Protein AF-A0A8S3CJJ6-F1 (afdb_monomer_lite)

pLDDT: mean 89.72, std 6.18, range [61.44, 95.69]

Structure (mmCIF, N/CA/C/O backbone):
data_AF-A0A8S3CJJ6-F1
#
_entry.id   AF-A0A8S3CJJ6-F1
#
loop_
_atom_site.group_PDB
_atom_site.id
_atom_site.type_symbol
_atom_site.label_atom_id
_atom_site.label_alt_id
_atom_site.label_comp_id
_atom_site.label_asym_id
_atom_site.label_entity_id
_atom_site.label_seq_id
_atom_site.pdbx_PDB_ins_code
_atom_site.Cartn_x
_atom_site.Cartn_y
_atom_site.Cartn_z
_atom_site.occupancy
_atom_site.B_iso_or_equiv
_atom_site.auth_seq_id
_atom_site.auth_comp_id
_atom_site.auth_asym_id
_atom_site.auth_atom_id
_atom_site.pdbx_PDB_model_num
ATOM 1 N N . GLY A 1 1 ? 1.687 -1.810 7.854 1.00 63.59 1 GLY A N 1
ATOM 2 C CA . GLY A 1 1 ? 1.380 -1.971 9.287 1.00 63.59 1 GLY A CA 1
ATOM 3 C C . GLY A 1 1 ? 1.833 -0.764 10.082 1.00 63.59 1 GLY A C 1
ATOM 4 O O . GLY A 1 1 ? 1.018 0.107 10.332 1.00 63.59 1 GLY A O 1
ATOM 5 N N . ALA A 1 2 ? 3.125 -0.676 10.411 1.00 81.38 2 ALA A N 1
ATOM 6 C CA . ALA A 1 2 ? 3.660 0.390 11.268 1.00 81.38 2 ALA A CA 1
ATOM 7 C C . ALA A 1 2 ? 3.371 1.821 10.767 1.00 81.38 2 ALA A C 1
ATOM 9 O O . ALA A 1 2 ? 2.967 2.656 11.561 1.00 81.38 2 ALA A O 1
ATOM 10 N N . ALA A 1 3 ? 3.494 2.086 9.459 1.00 86.25 3 ALA A N 1
ATOM 11 C CA . ALA A 1 3 ? 3.223 3.414 8.893 1.00 86.25 3 ALA A CA 1
ATOM 12 C C . ALA A 1 3 ? 1.761 3.870 9.082 1.00 86.25 3 ALA A C 1
ATOM 14 O O . ALA A 1 3 ? 1.521 4.983 9.529 1.00 86.25 3 ALA A O 1
ATOM 15 N N . LEU A 1 4 ? 0.789 2.983 8.832 1.00 86.75 4 LEU A N 1
ATOM 16 C CA . LEU A 1 4 ? -0.632 3.276 9.057 1.00 86.75 4 LEU A CA 1
ATOM 17 C C . LEU A 1 4 ? -0.935 3.500 10.545 1.00 86.75 4 LEU A C 1
ATOM 19 O O . LEU A 1 4 ? -1.658 4.423 10.896 1.00 86.75 4 LEU A O 1
ATOM 23 N N . ALA A 1 5 ? -0.350 2.681 11.427 1.00 86.75 5 ALA A N 1
ATOM 24 C CA . ALA A 1 5 ? -0.517 2.827 12.873 1.00 86.75 5 ALA A CA 1
ATOM 25 C C . ALA A 1 5 ? 0.110 4.125 13.415 1.00 86.75 5 ALA A C 1
ATOM 27 O O . ALA A 1 5 ? -0.391 4.692 14.379 1.00 86.75 5 ALA A O 1
ATOM 28 N N . ALA A 1 6 ? 1.174 4.615 12.773 1.00 91.88 6 ALA A N 1
ATOM 29 C CA . ALA A 1 6 ? 1.782 5.910 13.067 1.00 91.88 6 ALA A CA 1
ATOM 30 C C . ALA A 1 6 ? 0.946 7.107 12.564 1.00 91.88 6 ALA A C 1
ATOM 32 O O . ALA A 1 6 ? 1.349 8.251 12.754 1.00 91.88 6 ALA A O 1
ATOM 33 N N . GLY A 1 7 ? -0.203 6.860 11.922 1.00 88.56 7 GLY A N 1
ATOM 34 C CA . GLY A 1 7 ? -1.059 7.896 11.347 1.00 88.56 7 GLY A CA 1
ATOM 35 C C . GLY A 1 7 ? -0.571 8.419 9.995 1.00 88.56 7 GLY A C 1
ATOM 36 O O . GLY A 1 7 ? -1.069 9.439 9.524 1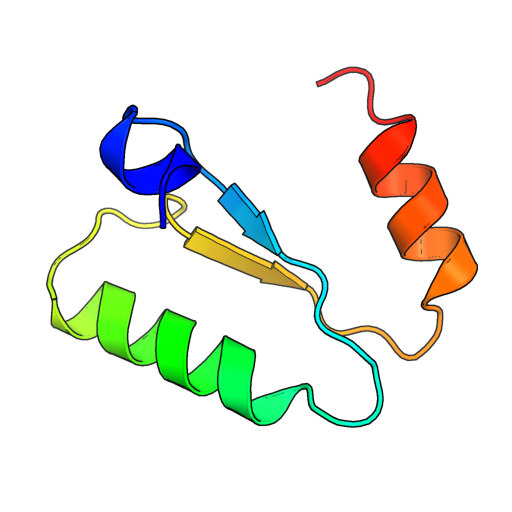.00 88.56 7 GLY A O 1
ATOM 37 N N . CYS A 1 8 ? 0.395 7.750 9.360 1.00 91.75 8 CYS A N 1
ATOM 38 C CA . CYS A 1 8 ? 0.856 8.118 8.027 1.00 91.75 8 CYS A CA 1
ATOM 39 C C . CYS A 1 8 ? -0.059 7.527 6.951 1.00 91.75 8 CYS A C 1
ATOM 41 O O . CYS A 1 8 ? -0.506 6.380 7.049 1.00 91.75 8 CYS A O 1
ATOM 43 N N . THR A 1 9 ? -0.256 8.281 5.873 1.00 92.56 9 THR A N 1
ATOM 44 C CA . THR A 1 9 ? -0.777 7.729 4.623 1.00 92.56 9 THR A CA 1
ATOM 45 C C . THR A 1 9 ? 0.317 6.927 3.922 1.00 92.56 9 THR A C 1
ATOM 47 O O . THR A 1 9 ? 1.514 7.172 4.104 1.00 92.56 9 THR A O 1
ATOM 50 N N . VAL A 1 10 ? -0.080 5.916 3.151 1.00 93.38 10 VAL A N 1
ATOM 51 C CA . VAL A 1 10 ? 0.864 5.000 2.505 1.00 93.38 10 VAL A CA 1
ATOM 52 C C . VAL A 1 10 ? 0.541 4.858 1.026 1.00 93.38 10 VAL A C 1
ATOM 54 O O . VAL A 1 10 ? -0.613 4.675 0.637 1.00 93.38 10 VAL A O 1
ATOM 57 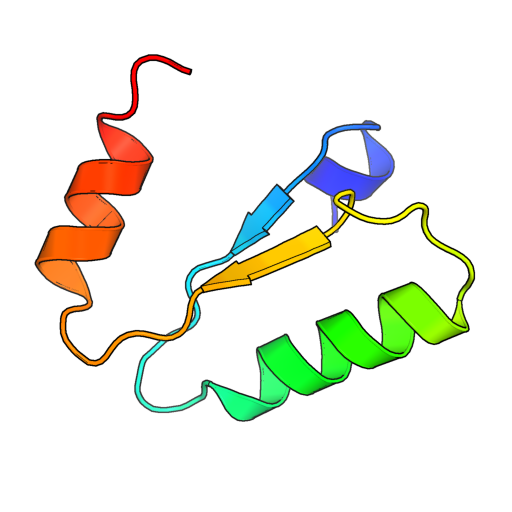N N . VAL A 1 11 ? 1.591 4.887 0.208 1.00 93.56 11 VAL A N 1
ATOM 58 C CA . VAL A 1 11 ? 1.562 4.473 -1.195 1.00 93.56 11 VAL A CA 1
ATOM 59 C C . VAL A 1 11 ? 2.413 3.212 -1.326 1.00 93.56 11 VAL A C 1
ATOM 61 O O . VAL A 1 11 ? 3.602 3.220 -1.014 1.00 93.56 11 VAL A O 1
ATOM 64 N N . VAL A 1 12 ? 1.803 2.109 -1.756 1.00 92.69 12 VAL A N 1
ATOM 65 C CA . VAL A 1 12 ? 2.450 0.801 -1.893 1.00 92.69 12 VAL A CA 1
ATOM 66 C C . VAL A 1 12 ? 2.562 0.426 -3.364 1.00 92.69 12 VAL A C 1
ATOM 68 O O . VAL A 1 12 ? 1.558 0.313 -4.063 1.00 92.69 12 VAL A O 1
ATOM 71 N N . LYS A 1 13 ? 3.783 0.145 -3.823 1.00 93.12 13 LYS A N 1
ATOM 72 C CA . LYS A 1 13 ? 4.031 -0.522 -5.107 1.00 93.12 13 LYS A CA 1
ATOM 73 C C . LYS A 1 13 ? 4.368 -1.999 -4.861 1.00 93.12 13 LYS A C 1
ATOM 75 O O . LYS A 1 13 ? 5.501 -2.282 -4.470 1.00 93.12 13 LYS A O 1
ATOM 80 N N . PRO A 1 14 ? 3.437 -2.949 -5.068 1.00 90.12 14 PRO A N 1
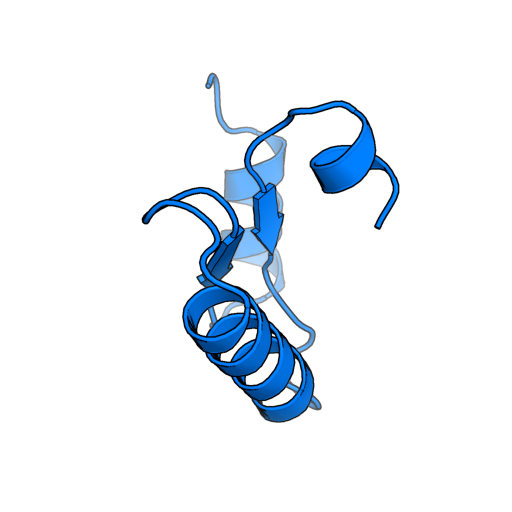ATOM 81 C CA . PRO A 1 14 ? 3.703 -4.368 -4.840 1.00 90.12 14 PRO A CA 1
ATOM 82 C C . PRO A 1 14 ? 4.686 -4.947 -5.861 1.00 90.12 14 PRO A C 1
ATOM 84 O O . PRO A 1 14 ? 4.927 -4.357 -6.919 1.00 90.12 14 PRO A O 1
ATOM 87 N N . ALA A 1 15 ? 5.243 -6.120 -5.554 1.00 87.94 15 ALA A N 1
ATOM 88 C CA . ALA A 1 15 ? 5.989 -6.906 -6.531 1.00 87.94 15 ALA A CA 1
ATOM 89 C C . ALA A 1 15 ? 5.085 -7.269 -7.721 1.00 87.94 15 ALA A C 1
ATOM 91 O O . ALA A 1 15 ? 3.882 -7.476 -7.560 1.00 87.94 15 ALA A O 1
ATOM 92 N N . GLU A 1 16 ? 5.668 -7.318 -8.916 1.00 82.81 16 GLU A N 1
ATOM 93 C CA . GLU A 1 16 ? 4.930 -7.599 -10.154 1.00 82.81 16 GLU A CA 1
ATOM 94 C C . GLU A 1 16 ? 4.352 -9.015 -10.211 1.00 82.81 16 GLU A C 1
ATOM 96 O O . GLU A 1 16 ? 3.306 -9.213 -10.821 1.00 82.81 16 GLU A O 1
ATOM 101 N N . ASP A 1 17 ? 4.972 -9.963 -9.507 1.00 83.38 17 ASP A N 1
ATOM 102 C CA . ASP A 1 17 ? 4.513 -11.352 -9.431 1.00 83.38 17 ASP A CA 1
ATOM 103 C C . ASP A 1 17 ? 3.318 -11.538 -8.483 1.00 83.38 17 ASP A C 1
ATOM 105 O O . ASP A 1 17 ? 2.562 -12.502 -8.600 1.00 83.38 17 ASP A O 1
ATOM 109 N N . THR A 1 18 ? 3.132 -10.627 -7.520 1.00 83.62 18 THR A N 1
ATOM 110 C CA . THR A 1 18 ? 2.110 -10.746 -6.464 1.00 83.62 18 THR A CA 1
ATOM 111 C C . THR A 1 18 ? 1.243 -9.486 -6.291 1.00 83.62 18 THR A C 1
ATOM 113 O O . THR A 1 18 ? 1.020 -9.021 -5.168 1.00 83.62 18 THR A O 1
ATOM 116 N N . PRO A 1 19 ? 0.672 -8.917 -7.372 1.00 84.88 19 PRO A N 1
ATOM 117 C CA . PRO A 1 19 ? -0.063 -7.656 -7.293 1.00 84.88 19 PRO A CA 1
ATOM 118 C C . PRO A 1 19 ? -1.403 -7.806 -6.558 1.00 84.88 19 PRO A C 1
ATOM 120 O O . PRO A 1 19 ? -1.829 -6.893 -5.849 1.00 84.88 19 PRO A O 1
ATOM 123 N N . TYR A 1 20 ? -2.057 -8.966 -6.680 1.00 90.69 20 TYR A N 1
ATOM 124 C CA . TYR A 1 20 ? -3.413 -9.179 -6.168 1.00 90.69 20 TYR A CA 1
ATOM 125 C C . TYR A 1 20 ? -3.503 -9.170 -4.642 1.00 90.69 20 TYR A C 1
ATOM 127 O O . TYR A 1 20 ? -4.488 -8.682 -4.098 1.00 90.69 20 TYR A O 1
ATOM 135 N N . SER A 1 21 ? -2.474 -9.640 -3.934 1.00 91.31 21 SER A N 1
ATOM 136 C CA . SER A 1 21 ? -2.483 -9.645 -2.467 1.00 91.31 21 SER A CA 1
ATOM 137 C C . SER A 1 21 ? -2.518 -8.228 -1.889 1.00 91.31 21 SER A C 1
ATOM 139 O O . SER A 1 21 ? -3.237 -7.980 -0.927 1.00 91.31 21 SER A O 1
ATOM 141 N N . CYS A 1 22 ? -1.792 -7.276 -2.487 1.00 91.06 22 CYS A N 1
ATOM 142 C CA . CYS A 1 22 ? -1.853 -5.876 -2.052 1.00 91.06 22 CYS A CA 1
ATOM 143 C C . CYS A 1 22 ? -3.182 -5.205 -2.407 1.00 91.06 22 CYS A C 1
ATOM 145 O O . CYS A 1 22 ? -3.666 -4.391 -1.624 1.00 91.06 22 CYS A O 1
ATOM 147 N N . LEU A 1 23 ? -3.784 -5.552 -3.548 1.00 92.19 23 LEU A N 1
ATOM 148 C CA . LEU A 1 23 ? -5.115 -5.056 -3.908 1.00 92.19 23 LEU A CA 1
ATOM 149 C C . LEU A 1 23 ? -6.180 -5.560 -2.927 1.00 92.19 23 LEU A C 1
ATOM 151 O O . LEU A 1 23 ? -6.950 -4.753 -2.421 1.00 92.19 23 LEU A O 1
ATOM 155 N N . ALA A 1 24 ? -6.140 -6.842 -2.551 1.00 93.75 24 ALA A N 1
ATOM 156 C CA . ALA A 1 24 ? -7.046 -7.394 -1.544 1.00 93.75 24 ALA A CA 1
ATOM 157 C C . ALA A 1 24 ? -6.916 -6.678 -0.187 1.00 93.75 24 ALA A C 1
ATOM 159 O O . ALA A 1 24 ? -7.915 -6.371 0.453 1.00 93.75 24 ALA A O 1
ATOM 160 N N . VAL A 1 25 ? -5.693 -6.349 0.244 1.00 91.75 25 VAL A N 1
ATOM 161 C CA . VAL A 1 25 ? -5.477 -5.556 1.469 1.00 91.75 25 VAL A CA 1
ATOM 162 C C . VAL A 1 25 ? -6.042 -4.138 1.335 1.00 91.75 25 VAL A C 1
ATOM 164 O O . VAL A 1 25 ? -6.575 -3.607 2.306 1.00 91.75 25 VAL A O 1
ATOM 167 N N . CYS A 1 26 ? -5.948 -3.527 0.152 1.00 92.19 26 CYS A N 1
ATOM 168 C CA . CYS A 1 26 ? -6.532 -2.212 -0.120 1.00 92.19 26 CYS A CA 1
ATOM 169 C C . CYS A 1 26 ? -8.062 -2.235 -0.010 1.00 92.19 26 CYS A C 1
ATOM 171 O O . CYS A 1 26 ? -8.646 -1.348 0.610 1.00 92.19 26 CYS A O 1
ATOM 173 N N . ASP A 1 27 ? -8.703 -3.271 -0.550 1.00 93.44 27 ASP A N 1
ATOM 174 C CA . ASP A 1 27 ? -10.156 -3.435 -0.468 1.00 93.44 27 ASP A CA 1
ATOM 175 C C . ASP A 1 27 ? -10.607 -3.691 0.975 1.00 93.44 27 ASP A C 1
ATOM 177 O O . ASP A 1 27 ? -11.502 -3.008 1.470 1.00 93.44 27 ASP A O 1
ATOM 181 N N . LEU A 1 28 ? -9.898 -4.556 1.708 1.00 93.31 28 LEU A N 1
ATOM 182 C CA . LEU A 1 28 ? -10.150 -4.775 3.136 1.00 93.31 28 LEU A CA 1
ATOM 183 C C . LEU A 1 28 ? -9.970 -3.496 3.969 1.00 93.31 28 LEU A C 1
ATOM 185 O O . LEU A 1 28 ? -10.706 -3.280 4.928 1.00 93.31 28 LEU A O 1
ATOM 189 N N . ALA A 1 29 ? -9.014 -2.628 3.621 1.00 91.50 29 ALA A N 1
ATOM 190 C CA . ALA A 1 29 ? -8.833 -1.348 4.306 1.00 91.50 29 ALA A CA 1
ATOM 191 C C . ALA A 1 29 ? -10.034 -0.411 4.092 1.00 91.50 29 ALA A C 1
ATOM 193 O O . ALA A 1 29 ? -10.467 0.251 5.037 1.00 91.50 29 ALA A O 1
ATOM 194 N N . LYS A 1 30 ? -10.612 -0.392 2.884 1.00 91.06 30 LYS A N 1
ATOM 195 C CA . LYS A 1 30 ? -11.846 0.360 2.602 1.00 91.06 30 LYS A CA 1
ATOM 196 C C . LYS A 1 30 ? -13.034 -0.205 3.375 1.00 91.06 30 LYS A C 1
ATOM 198 O O . LYS A 1 30 ? -13.768 0.557 3.997 1.00 91.06 30 LYS A O 1
ATOM 203 N N . GLU A 1 31 ? -13.193 -1.527 3.393 1.00 94.69 31 GLU A N 1
ATOM 204 C CA . GLU A 1 31 ? -14.246 -2.200 4.168 1.00 94.69 31 GLU A CA 1
ATOM 205 C C . GLU A 1 31 ? -14.115 -1.942 5.676 1.00 94.69 31 GLU A C 1
ATOM 207 O O . GLU A 1 31 ? -15.117 -1.770 6.368 1.00 94.69 31 GLU A O 1
ATOM 212 N N . ALA A 1 32 ? -12.885 -1.841 6.184 1.00 93.38 32 ALA A N 1
ATOM 213 C CA . ALA A 1 32 ? -12.598 -1.488 7.572 1.00 93.38 32 ALA A CA 1
ATOM 214 C C . ALA A 1 32 ? -12.868 -0.005 7.910 1.00 93.38 32 ALA A C 1
ATOM 216 O O . ALA A 1 32 ? -12.702 0.394 9.063 1.00 93.38 32 ALA A O 1
ATOM 217 N N . GLY A 1 33 ? -13.284 0.813 6.936 1.00 93.12 33 GLY A N 1
ATOM 218 C CA . GLY A 1 33 ? -13.650 2.216 7.136 1.00 93.12 33 GLY A CA 1
ATOM 219 C C . GLY A 1 33 ? -12.463 3.179 7.182 1.00 93.12 33 GLY A C 1
ATOM 220 O O . GLY A 1 33 ? -12.591 4.272 7.736 1.00 93.12 33 GLY A O 1
ATOM 2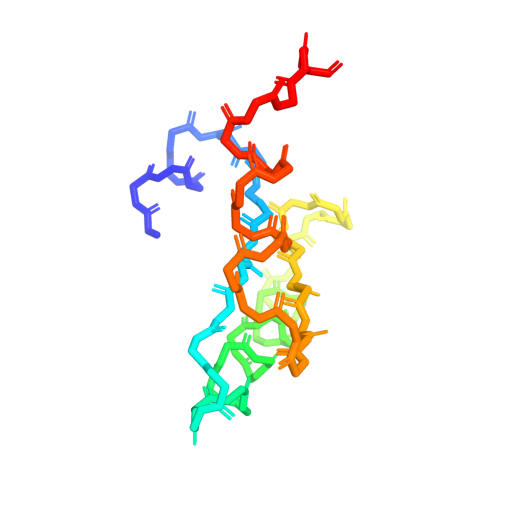21 N N . PHE A 1 34 ? -11.305 2.798 6.631 1.00 92.56 34 PHE A N 1
ATOM 222 C CA . PHE A 1 34 ? -10.194 3.739 6.492 1.00 92.56 34 PHE A CA 1
ATOM 223 C C . PHE A 1 34 ? -10.596 4.892 5.557 1.00 92.56 34 PHE A C 1
ATOM 225 O O . PHE A 1 34 ? -11.231 4.641 4.532 1.00 92.56 34 PHE A O 1
ATOM 232 N N . PRO A 1 35 ? -10.209 6.146 5.861 1.00 92.75 35 PRO A N 1
ATOM 233 C CA . PRO A 1 35 ? -10.469 7.268 4.967 1.00 92.75 35 PRO A CA 1
ATOM 234 C C . PRO A 1 35 ? -9.823 7.057 3.595 1.00 92.75 35 PRO A C 1
ATOM 236 O O . PRO A 1 35 ? -8.697 6.549 3.504 1.00 92.75 35 PRO A O 1
ATOM 239 N N . ASP A 1 36 ? -10.499 7.512 2.540 1.00 90.19 36 ASP A N 1
ATOM 240 C CA . ASP A 1 36 ? -9.963 7.485 1.180 1.00 90.19 36 ASP A CA 1
ATOM 241 C C . ASP A 1 36 ? -8.577 8.141 1.109 1.00 90.19 36 ASP A C 1
ATOM 243 O O . ASP A 1 36 ? -8.304 9.164 1.737 1.00 90.19 36 ASP A O 1
ATOM 247 N N . GLY A 1 37 ? -7.673 7.520 0.351 1.00 88.94 37 GLY A N 1
ATOM 248 C CA . GLY A 1 37 ? -6.293 7.986 0.214 1.00 88.94 37 GLY A CA 1
ATOM 249 C C . GLY A 1 37 ? -5.365 7.617 1.379 1.00 88.94 37 GLY A C 1
ATOM 250 O O . GLY A 1 37 ? -4.166 7.880 1.289 1.00 88.94 37 GLY A O 1
ATOM 251 N N . THR A 1 38 ? -5.854 6.961 2.438 1.00 93.12 38 THR A N 1
ATOM 252 C CA . THR A 1 38 ? -4.990 6.494 3.541 1.00 93.12 38 THR A CA 1
ATOM 253 C C . THR A 1 38 ? -4.063 5.358 3.108 1.00 93.12 38 THR A C 1
ATOM 255 O O . THR A 1 38 ? -2.895 5.313 3.499 1.00 93.12 38 THR A O 1
ATOM 258 N N . PHE A 1 39 ? -4.560 4.453 2.267 1.00 94.25 39 PHE A N 1
ATOM 259 C CA . PHE A 1 39 ? -3.790 3.348 1.709 1.00 94.25 39 PHE A CA 1
ATOM 260 C C . PHE A 1 39 ? -4.011 3.286 0.199 1.00 94.25 39 PHE A C 1
ATOM 262 O O . PHE A 1 39 ? -5.114 3.009 -0.264 1.00 94.25 39 PHE A O 1
ATOM 269 N N . ASN A 1 40 ? -2.958 3.560 -0.568 1.00 93.44 40 ASN A N 1
ATOM 270 C CA . ASN A 1 40 ? -2.990 3.587 -2.027 1.00 93.44 40 ASN A CA 1
ATOM 271 C C . ASN A 1 40 ? -2.071 2.503 -2.573 1.00 93.44 40 ASN A C 1
ATOM 273 O O . ASN A 1 40 ? -0.956 2.327 -2.082 1.00 93.44 40 ASN A O 1
ATOM 277 N N . VAL A 1 41 ? -2.507 1.807 -3.619 1.00 93.81 41 VAL A N 1
ATOM 278 C CA . VAL A 1 41 ? -1.721 0.750 -4.262 1.00 93.81 41 VAL A CA 1
ATOM 279 C C . VAL A 1 41 ? -1.483 1.113 -5.722 1.00 93.81 41 VAL A C 1
ATOM 281 O O . VAL A 1 41 ? -2.431 1.394 -6.450 1.00 93.81 41 VAL A O 1
ATOM 284 N N . ILE A 1 42 ? -0.221 1.085 -6.153 1.00 92.56 42 ILE A N 1
ATOM 285 C CA . ILE A 1 42 ? 0.189 1.343 -7.538 1.00 92.56 42 ILE A CA 1
ATOM 286 C C . ILE A 1 42 ? 0.810 0.072 -8.113 1.00 92.56 42 ILE A C 1
ATOM 288 O O . ILE A 1 42 ? 1.962 -0.263 -7.834 1.00 92.56 42 ILE A O 1
ATOM 292 N N . THR A 1 43 ? 0.059 -0.636 -8.949 1.00 92.44 43 THR A N 1
ATOM 293 C CA . THR A 1 43 ? 0.569 -1.778 -9.717 1.00 92.44 43 THR A CA 1
ATOM 294 C C . THR A 1 43 ? 1.241 -1.301 -11.000 1.00 92.44 43 THR A C 1
ATOM 296 O O . THR A 1 43 ? 0.716 -0.430 -11.691 1.00 92.44 43 THR A O 1
ATOM 299 N N . SER A 1 44 ? 2.386 -1.882 -11.353 1.00 89.81 44 SER A N 1
ATOM 300 C CA . SER A 1 44 ? 3.104 -1.549 -12.586 1.00 89.81 44 SER A CA 1
ATOM 301 C C . SER A 1 44 ? 3.979 -2.715 -13.028 1.00 89.81 44 SER A C 1
ATOM 303 O O . SER A 1 44 ? 4.563 -3.391 -12.183 1.00 89.81 44 SER A O 1
ATOM 305 N N . THR A 1 45 ? 4.111 -2.894 -14.342 1.00 89.00 45 THR A N 1
ATOM 306 C CA . THR A 1 45 ? 5.090 -3.792 -14.981 1.00 89.00 45 THR A CA 1
ATOM 307 C C . THR A 1 45 ? 6.482 -3.156 -15.093 1.00 89.00 45 THR A C 1
ATOM 309 O O . THR A 1 45 ? 7.450 -3.816 -15.448 1.00 89.00 45 THR A O 1
ATOM 312 N N . ARG A 1 46 ? 6.611 -1.859 -14.778 1.00 89.81 46 ARG A N 1
ATOM 313 C CA . ARG A 1 46 ? 7.867 -1.089 -14.791 1.00 89.81 46 ARG A CA 1
ATOM 314 C C . ARG A 1 46 ? 8.379 -0.898 -13.363 1.00 89.81 46 ARG A C 1
ATOM 316 O O . ARG A 1 46 ? 8.473 0.227 -12.870 1.00 89.81 46 ARG A O 1
ATOM 323 N N . SER A 1 47 ? 8.671 -2.003 -12.674 1.00 87.19 47 SER A N 1
ATOM 324 C CA . SER A 1 47 ? 8.994 -2.014 -11.238 1.00 87.19 47 SER A CA 1
ATOM 325 C C . SER A 1 47 ? 10.143 -1.077 -10.851 1.00 87.19 47 SER A C 1
ATOM 327 O O . SER A 1 47 ? 9.992 -0.304 -9.905 1.00 87.19 47 SER A O 1
ATOM 329 N N . ALA A 1 48 ? 11.262 -1.117 -11.581 1.00 90.81 48 ALA A N 1
ATOM 330 C CA . ALA A 1 48 ? 12.461 -0.343 -11.250 1.00 90.81 48 ALA A CA 1
ATOM 331 C C . ALA A 1 48 ? 12.250 1.172 -11.392 1.00 90.81 48 ALA A C 1
ATOM 333 O O . ALA A 1 48 ? 12.655 1.945 -10.531 1.00 90.81 48 ALA A O 1
ATOM 334 N N . GLU A 1 49 ? 11.585 1.595 -12.463 1.00 92.75 49 GLU A N 1
ATOM 335 C CA . GLU A 1 49 ? 11.349 3.008 -12.746 1.00 92.75 49 GLU A CA 1
ATOM 336 C C . GLU A 1 49 ? 10.346 3.628 -11.775 1.00 92.75 49 GLU A C 1
ATOM 338 O O . GLU A 1 49 ? 10.619 4.682 -11.205 1.00 92.75 49 GLU A O 1
ATOM 343 N N . VAL A 1 50 ? 9.219 2.951 -11.533 1.00 92.19 50 VAL A N 1
ATOM 344 C CA . VAL A 1 50 ? 8.209 3.432 -10.579 1.00 92.19 50 VAL A CA 1
ATOM 345 C C . VAL A 1 50 ? 8.773 3.438 -9.161 1.00 92.19 50 VAL A C 1
ATOM 347 O O . VAL A 1 50 ? 8.557 4.394 -8.425 1.00 92.19 50 VAL A O 1
ATOM 350 N N . GLY A 1 51 ? 9.536 2.408 -8.781 1.00 91.38 51 GLY A N 1
ATOM 351 C CA . GLY A 1 51 ? 10.210 2.370 -7.483 1.00 91.38 51 GLY A CA 1
ATOM 352 C C . GLY A 1 51 ? 11.193 3.528 -7.313 1.00 91.38 51 GLY A C 1
ATOM 353 O O . GLY A 1 51 ? 11.149 4.216 -6.298 1.00 91.38 51 GLY A O 1
ATOM 354 N N . LYS A 1 52 ? 12.025 3.793 -8.328 1.00 94.19 52 LYS A N 1
ATOM 355 C CA . LYS A 1 52 ? 12.964 4.920 -8.315 1.00 94.19 52 LYS A CA 1
ATOM 356 C C . LYS A 1 52 ? 12.236 6.255 -8.166 1.00 94.19 52 LYS A C 1
ATOM 358 O O . LYS A 1 52 ? 12.603 7.042 -7.302 1.00 94.19 52 LYS A O 1
ATOM 363 N N . PHE A 1 53 ? 11.177 6.468 -8.944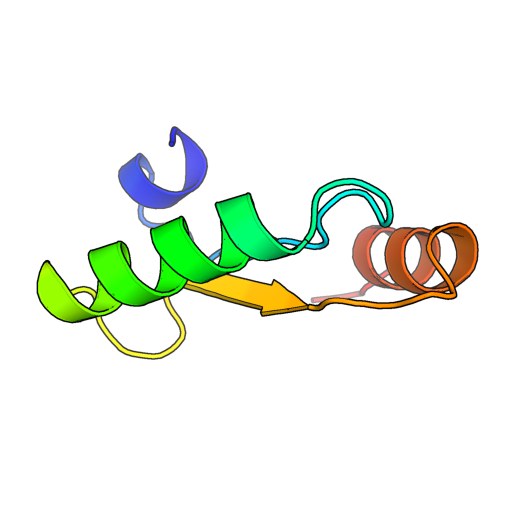 1.00 93.88 53 PHE A N 1
ATOM 364 C CA . PHE A 1 53 ? 10.360 7.675 -8.847 1.00 93.88 53 PHE A CA 1
ATOM 365 C C . PHE A 1 53 ? 9.760 7.862 -7.447 1.00 93.88 53 PHE A C 1
ATOM 367 O O . PHE A 1 53 ? 9.845 8.953 -6.897 1.00 93.88 53 PHE A O 1
ATOM 374 N N . LEU A 1 54 ? 9.201 6.806 -6.844 1.00 92.81 54 LEU A N 1
ATOM 375 C CA . LEU A 1 54 ? 8.639 6.879 -5.490 1.00 92.81 54 LEU A CA 1
ATOM 376 C C . LEU A 1 54 ? 9.704 7.202 -4.432 1.00 92.81 54 LEU A C 1
ATOM 378 O O . LEU A 1 54 ? 9.412 7.922 -3.483 1.00 92.81 54 LEU A O 1
ATOM 382 N N . CYS A 1 55 ? 10.929 6.698 -4.592 1.00 92.75 55 CYS A N 1
ATOM 383 C CA . CYS A 1 55 ? 12.035 6.983 -3.675 1.00 92.75 55 CYS A CA 1
ATOM 384 C C . CYS A 1 55 ? 12.617 8.395 -3.840 1.00 92.75 55 CYS A C 1
ATOM 386 O O . CYS A 1 55 ? 13.119 8.960 -2.874 1.00 92.75 55 CYS A O 1
ATOM 388 N N . GLU A 1 56 ? 12.583 8.947 -5.053 1.00 95.69 56 GLU A N 1
ATOM 389 C CA . GLU A 1 56 ? 13.108 10.281 -5.376 1.00 95.69 56 GLU A CA 1
ATOM 390 C C . GLU A 1 56 ? 12.028 11.376 -5.306 1.00 95.69 56 GLU A C 1
ATOM 392 O O . GLU A 1 56 ? 12.323 12.545 -5.556 1.00 95.69 56 GLU A O 1
ATOM 397 N N . HIS A 1 57 ? 10.781 11.020 -4.972 1.00 88.50 57 HIS A N 1
ATOM 398 C CA . HIS A 1 57 ? 9.664 11.959 -4.948 1.00 88.50 57 HIS A CA 1
ATOM 399 C C . HIS A 1 57 ? 9.903 13.063 -3.902 1.00 88.50 57 HIS A C 1
ATOM 401 O O . HIS A 1 57 ? 10.094 12.749 -2.725 1.00 88.50 57 HIS A O 1
ATOM 407 N N . PRO A 1 58 ? 9.834 14.355 -4.274 1.00 78.94 58 PRO A N 1
ATOM 408 C CA . PRO A 1 58 ? 10.116 15.476 -3.370 1.00 78.94 58 PRO A CA 1
ATOM 409 C C . PRO A 1 58 ? 9.023 15.754 -2.313 1.00 78.94 58 PRO A C 1
ATOM 411 O O . PRO A 1 58 ? 9.081 16.797 -1.665 1.00 78.94 58 PRO A O 1
ATOM 414 N N . LEU A 1 59 ? 8.115 14.792 -2.082 1.00 61.44 59 LEU A N 1
ATOM 415 C CA . LEU A 1 59 ? 6.767 14.912 -1.483 1.00 61.44 59 LEU A CA 1
ATOM 416 C C . LEU A 1 59 ? 5.717 15.572 -2.384 1.00 61.44 59 LEU A C 1
ATOM 418 O O . LEU A 1 59 ? 6.021 16.572 -3.064 1.00 61.44 59 LEU A O 1
#

InterPro domains:
  IPR015590 Aldehyde dehydrogenase domain [PF00171] (2-58)
  IPR016161 Aldehyde/histidinol dehydrogenase [SSF53720] (2-58)
  IPR016162 Aldehyde dehydrogenase, N-terminal [G3DSA:3.40.605.10] (1-59)
  IPR050740 Aldehyde Dehydrogenase Superfamily [PTHR43353] (1-58)

Sequ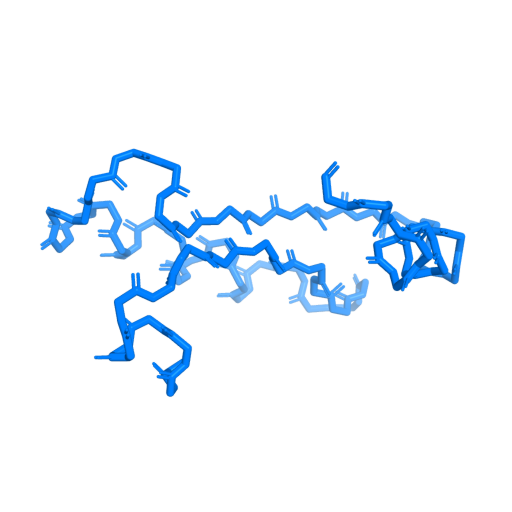ence (59 aa):
GAALAAGCTVVVKPAEDTPYSCLAVCDLAKEAGFPDGTFNVITSTRSAEVGKFLCEHPL

Secondary structure (DSSP, 8-state):
-HHHHTT--EEE---TT-HHHHHHHHHHHHHTTPPTTSEEE---S-HHHHHHHHHH---

Organism: NCBI:txid392030

Foldseek 3Di:
DVCVVVVHADEDEDDQVDQVVLVVVVVVCVVVVPDPRSYHYDYDPPVVVVVVCVVPPPD

Radius of gyration: 12.06 Å; chains: 1; bounding box: 27×27×28 Å